Protein AF-A0A382XI50-F1 (afdb_monomer_lite)

pLDDT: mean 85.31, std 14.56, range [37.91, 97.56]

Foldseek 3Di:
DDPQDQPDKDKDKDKAWEWFFFADPDTDIWIKIKIWMKTFRDPPPVLLVVLVVQLVCCRHPVCHHAYEAEPNGPDDCPPPPHHYDYFPHGDDQVSVQVVSQVVSCVSSDRGMHTDGMGMDIPPPDDD

Secondary structure (DSSP, 8-state):
--------EEEEEEEEEEEE--SSS--EEEEEEEEEEEEE--S-HHHHHHHHHHHHHIIIIISTTEEEE-TTS---GGG--SPEEE-SSS--HHHHHHHHHHHHHHHHTTSEEEEEEEEEE--PPP-

Structure (mmCIF, N/CA/C/O backbone):
data_AF-A0A382XI50-F1
#
_entry.id   AF-A0A382XI50-F1
#
loop_
_atom_site.group_PDB
_atom_site.id
_atom_site.type_symbol
_atom_site.label_atom_id
_atom_site.label_alt_id
_atom_site.label_comp_id
_atom_site.label_asym_id
_atom_site.label_entity_id
_atom_site.label_seq_id
_atom_site.pdbx_PDB_ins_code
_atom_site.Cartn_x
_atom_site.Cartn_y
_atom_site.Cartn_z
_atom_site.occupancy
_atom_site.B_iso_or_equiv
_atom_site.auth_seq_id
_atom_site.auth_comp_id
_atom_site.auth_asym_id
_atom_site.auth_atom_id
_atom_site.pdbx_PDB_model_num
ATOM 1 N N . MET A 1 1 ? 19.603 -17.740 -8.158 1.00 39.38 1 MET A N 1
ATOM 2 C CA . MET A 1 1 ? 18.551 -16.708 -8.303 1.00 39.38 1 MET A CA 1
ATOM 3 C C . MET A 1 1 ? 19.084 -15.653 -9.260 1.00 39.38 1 MET A C 1
ATOM 5 O O . MET A 1 1 ? 20.281 -15.396 -9.167 1.00 39.38 1 MET A O 1
ATOM 9 N N . PRO A 1 2 ? 18.302 -15.098 -10.203 1.00 39.53 2 PRO A N 1
ATOM 10 C CA . PRO A 1 2 ? 18.804 -14.025 -11.055 1.00 39.53 2 PRO A CA 1
ATOM 11 C C . PRO A 1 2 ? 19.081 -12.809 -10.170 1.00 39.53 2 PRO A C 1
ATOM 13 O O . PRO A 1 2 ? 18.229 -12.428 -9.370 1.00 39.53 2 PRO A O 1
ATOM 16 N N . VAL A 1 3 ? 20.283 -12.250 -10.274 1.00 46.91 3 VAL A N 1
ATOM 17 C CA . VAL A 1 3 ? 20.650 -11.003 -9.601 1.00 46.91 3 VAL A CA 1
ATOM 18 C C . VAL A 1 3 ? 20.075 -9.879 -10.451 1.00 46.91 3 VAL A C 1
ATOM 20 O O . VAL A 1 3 ? 20.611 -9.565 -11.510 1.00 46.91 3 VAL A O 1
ATOM 23 N N . TYR A 1 4 ? 18.934 -9.338 -10.035 1.00 52.16 4 TYR A N 1
ATOM 24 C CA . TYR A 1 4 ? 18.385 -8.129 -10.633 1.00 52.16 4 TYR 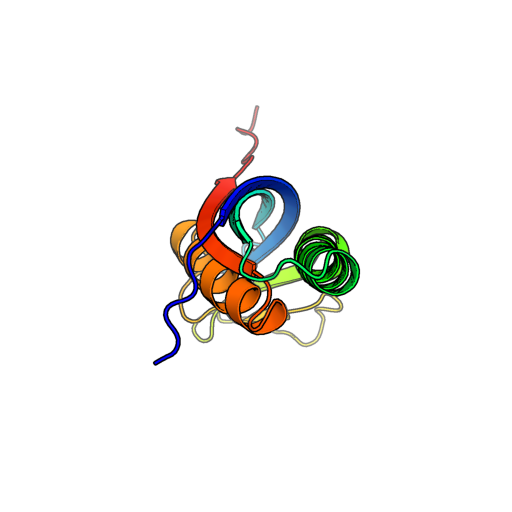A CA 1
ATOM 25 C C . TYR A 1 4 ? 19.155 -6.944 -10.048 1.00 52.16 4 TYR A C 1
ATOM 27 O O . TYR A 1 4 ? 19.050 -6.661 -8.858 1.00 52.16 4 TYR A O 1
ATOM 35 N N . THR A 1 5 ? 19.984 -6.293 -10.858 1.00 53.78 5 THR A N 1
ATOM 36 C CA . THR A 1 5 ? 20.606 -5.018 -10.495 1.00 53.78 5 THR A CA 1
ATOM 37 C C . THR A 1 5 ? 19.560 -3.921 -10.625 1.00 53.78 5 THR A C 1
ATOM 39 O O . THR A 1 5 ? 19.087 -3.644 -11.722 1.00 53.78 5 THR A O 1
ATOM 42 N N . THR A 1 6 ? 19.165 -3.324 -9.504 1.00 59.31 6 THR A N 1
ATOM 43 C CA . THR A 1 6 ? 18.252 -2.179 -9.460 1.00 59.31 6 THR A CA 1
ATOM 44 C C . THR A 1 6 ? 18.951 -0.972 -10.092 1.00 59.31 6 THR A C 1
ATOM 46 O O . THR A 1 6 ? 19.853 -0.395 -9.490 1.00 59.31 6 THR A O 1
ATOM 49 N N . GLU A 1 7 ? 18.601 -0.618 -11.331 1.00 62.38 7 GLU A N 1
ATOM 50 C CA . GLU A 1 7 ? 19.329 0.415 -12.096 1.00 62.38 7 GLU A CA 1
ATOM 51 C C . GLU A 1 7 ? 18.939 1.849 -11.698 1.00 62.38 7 GLU A C 1
ATOM 53 O O . GLU A 1 7 ? 19.675 2.797 -11.968 1.00 62.38 7 GLU A O 1
ATOM 58 N N . SER A 1 8 ? 17.785 2.035 -11.050 1.00 79.31 8 SER A N 1
ATOM 59 C CA . SER A 1 8 ? 17.319 3.338 -10.560 1.00 79.31 8 SER A CA 1
ATOM 60 C C . SER A 1 8 ? 16.225 3.191 -9.497 1.00 79.31 8 SER A C 1
ATOM 62 O O . SER A 1 8 ? 15.474 2.212 -9.496 1.00 79.31 8 SER A O 1
ATOM 64 N N . PHE A 1 9 ? 16.132 4.185 -8.608 1.00 88.12 9 PHE A N 1
ATOM 65 C CA . PHE A 1 9 ? 15.101 4.289 -7.572 1.00 88.12 9 PHE A CA 1
ATOM 66 C C . PHE A 1 9 ? 14.160 5.455 -7.859 1.00 88.12 9 PHE A C 1
ATOM 68 O O . PHE A 1 9 ? 14.530 6.449 -8.487 1.00 88.12 9 PHE A O 1
ATOM 75 N N . SER A 1 10 ? 12.919 5.335 -7.412 1.00 94.12 10 SER A N 1
ATOM 76 C CA . SER A 1 10 ? 11.904 6.372 -7.546 1.00 94.12 10 SER A CA 1
ATOM 77 C C . SER A 1 10 ? 11.015 6.406 -6.312 1.00 94.12 10 SER A C 1
ATOM 79 O O . SER A 1 10 ? 10.844 5.404 -5.617 1.00 94.12 10 SER A O 1
ATOM 81 N N . THR A 1 11 ? 10.442 7.577 -6.057 1.00 96.38 11 THR A N 1
ATOM 82 C CA . THR A 1 11 ? 9.531 7.809 -4.938 1.00 96.38 11 THR A CA 1
ATOM 83 C C . THR A 1 11 ? 8.192 8.276 -5.481 1.00 96.38 11 THR A C 1
ATOM 85 O O . THR A 1 11 ? 8.129 9.184 -6.310 1.00 96.38 11 THR A O 1
ATOM 88 N N . TYR A 1 12 ? 7.116 7.668 -4.998 1.00 96.25 12 TYR A N 1
ATOM 89 C CA . TYR A 1 12 ? 5.744 8.041 -5.310 1.00 96.25 12 TYR A CA 1
ATOM 90 C C . TYR A 1 12 ? 4.998 8.375 -4.024 1.00 96.25 12 TYR A C 1
ATOM 92 O O . TYR A 1 12 ? 5.074 7.634 -3.047 1.00 96.25 12 TYR A O 1
ATOM 100 N N . LYS A 1 13 ? 4.290 9.504 -4.032 1.00 96.75 13 LYS A N 1
ATOM 101 C CA . LYS A 1 13 ? 3.483 9.978 -2.909 1.00 96.75 13 LYS A CA 1
ATOM 102 C C . LYS A 1 13 ? 2.021 10.012 -3.321 1.00 96.75 13 LYS A C 1
ATOM 104 O O . LYS A 1 13 ? 1.710 10.476 -4.417 1.00 96.75 13 LYS A O 1
ATOM 109 N N . ALA A 1 14 ? 1.153 9.533 -2.444 1.00 94.94 14 ALA A N 1
ATOM 110 C CA . ALA A 1 14 ? -0.282 9.478 -2.664 1.00 94.94 14 ALA A CA 1
ATOM 111 C C . ALA A 1 14 ? -1.037 9.648 -1.349 1.00 94.94 14 ALA A C 1
ATOM 113 O O . ALA A 1 14 ? -0.469 9.512 -0.267 1.00 94.94 14 ALA A O 1
ATOM 114 N N . GLU A 1 15 ? -2.336 9.900 -1.457 1.00 94.06 15 GLU A N 1
ATOM 115 C CA . GLU A 1 15 ? -3.231 9.982 -0.311 1.00 94.06 15 GLU A CA 1
ATOM 116 C C . GLU A 1 15 ? -4.458 9.108 -0.549 1.00 94.06 15 GLU A C 1
ATOM 118 O O . GLU A 1 15 ? -4.964 9.013 -1.671 1.00 94.06 15 GLU A O 1
ATOM 123 N N . PHE A 1 16 ? -4.959 8.476 0.508 1.00 93.31 16 PHE A N 1
ATOM 124 C CA . PHE A 1 16 ? -6.239 7.783 0.467 1.00 93.31 16 PHE A CA 1
ATOM 125 C C . PHE A 1 16 ? -7.010 7.998 1.765 1.00 93.31 16 PHE A C 1
ATOM 127 O O . PHE A 1 16 ? -6.429 8.157 2.834 1.00 93.31 16 PHE A O 1
ATOM 134 N N . SER A 1 17 ? -8.337 7.996 1.678 1.00 91.94 17 SER A N 1
ATOM 135 C CA . SER A 1 17 ? -9.199 8.076 2.858 1.00 91.94 17 SER A CA 1
ATOM 136 C C . SER A 1 17 ? -9.660 6.679 3.242 1.00 91.94 17 SER A C 1
ATOM 138 O O . SER A 1 17 ? -10.060 5.912 2.364 1.00 91.94 17 SER A O 1
ATOM 140 N N . ALA A 1 18 ? -9.645 6.352 4.530 1.00 91.00 18 ALA A N 1
ATOM 141 C CA . ALA A 1 18 ? -10.216 5.106 5.027 1.00 91.00 18 ALA A CA 1
ATOM 142 C C . ALA A 1 18 ? -10.824 5.287 6.418 1.00 91.00 18 ALA A C 1
ATOM 144 O O . ALA A 1 18 ? -10.420 6.154 7.193 1.00 91.00 18 ALA A O 1
ATOM 145 N N . THR A 1 19 ? -11.812 4.453 6.729 1.00 89.94 19 THR A N 1
ATOM 146 C CA . THR A 1 19 ? -12.415 4.384 8.060 1.00 89.94 19 THR A CA 1
ATOM 147 C C . THR A 1 19 ? -11.807 3.227 8.838 1.00 89.94 19 THR A C 1
ATOM 149 O O . THR A 1 19 ? -11.813 2.093 8.365 1.00 89.94 19 THR A O 1
ATOM 152 N N . LEU A 1 20 ? -11.300 3.493 10.036 1.00 88.06 20 LEU A N 1
ATOM 153 C CA . LEU A 1 20 ? -10.733 2.497 10.932 1.00 88.06 20 LEU A CA 1
ATOM 154 C C . LEU A 1 20 ? -11.785 1.981 11.913 1.00 88.06 20 LEU A C 1
ATOM 156 O O . LEU A 1 20 ? -12.530 2.767 12.502 1.00 88.06 20 LEU A O 1
ATOM 160 N N . ILE A 1 21 ? -11.790 0.663 12.130 1.00 85.19 21 ILE A N 1
ATOM 161 C CA . ILE A 1 21 ? -12.586 0.010 13.172 1.00 85.19 21 ILE A CA 1
ATOM 162 C C . ILE A 1 21 ? -11.694 -0.934 13.981 1.00 85.19 21 ILE A C 1
ATOM 164 O O . ILE A 1 21 ? -11.217 -1.949 13.463 1.00 85.19 21 ILE A O 1
ATOM 168 N N . GLN A 1 22 ? -11.463 -0.583 15.251 1.00 72.44 22 GLN A N 1
ATOM 169 C CA . GLN A 1 22 ? -10.455 -1.218 16.105 1.00 72.44 22 GLN A CA 1
ATOM 170 C C . GLN A 1 22 ? -11.047 -2.120 17.197 1.00 72.44 22 GLN A C 1
ATOM 172 O O . GLN A 1 22 ? -10.735 -3.302 17.218 1.00 72.44 22 GLN A O 1
ATOM 177 N N . VAL A 1 23 ? -11.863 -1.631 18.129 1.00 66.94 23 VAL A N 1
ATOM 178 C CA . VAL A 1 23 ? -12.257 -2.455 19.298 1.00 66.94 23 VAL A CA 1
ATOM 179 C C . VAL A 1 23 ? -13.633 -2.080 19.824 1.00 66.94 23 VAL A C 1
ATOM 181 O O . VAL A 1 23 ? -14.481 -2.956 19.987 1.00 66.94 23 VAL A O 1
ATOM 184 N N . ASP A 1 24 ? -13.869 -0.782 19.991 1.00 60.03 24 ASP A N 1
ATOM 185 C CA . ASP A 1 24 ? -15.179 -0.222 20.306 1.00 60.03 24 ASP A CA 1
ATOM 186 C C . ASP A 1 24 ? -15.883 0.246 19.027 1.00 60.03 24 ASP A C 1
ATOM 188 O O . ASP A 1 24 ? -15.252 0.402 17.979 1.00 60.03 24 ASP A O 1
ATOM 192 N N . ALA A 1 25 ? -17.196 0.486 19.094 1.00 55.94 25 ALA A N 1
ATOM 193 C CA . ALA A 1 25 ? -18.020 0.959 17.975 1.00 55.94 25 ALA A CA 1
ATOM 194 C C . ALA A 1 25 ? -17.714 2.418 17.553 1.00 55.94 25 ALA A C 1
ATOM 196 O O . ALA A 1 25 ? -18.617 3.174 17.201 1.00 55.94 25 ALA A O 1
ATOM 197 N N . MET A 1 26 ? -16.450 2.840 17.615 1.00 62.94 26 MET A N 1
ATOM 198 C CA . MET A 1 26 ? -15.982 4.117 17.096 1.00 62.94 26 MET A CA 1
ATOM 199 C C . MET A 1 26 ? -15.499 3.946 15.658 1.00 62.94 26 MET A C 1
ATOM 201 O O . MET A 1 26 ? -14.605 3.152 15.368 1.00 62.94 26 MET A O 1
ATOM 205 N N . LEU A 1 27 ? -16.114 4.719 14.765 1.00 68.44 27 LEU A N 1
ATOM 206 C CA . LEU A 1 27 ? -15.700 4.872 13.377 1.00 68.44 27 LEU A CA 1
ATOM 207 C C . LEU A 1 27 ? -14.767 6.077 13.297 1.00 68.44 27 LEU A C 1
ATOM 209 O O . LEU A 1 27 ? -15.208 7.212 13.472 1.00 68.44 27 LEU A O 1
ATOM 213 N N . LEU A 1 28 ? -13.486 5.832 13.037 1.00 76.81 28 LEU A N 1
ATOM 214 C CA . LEU A 1 28 ? -12.499 6.896 12.860 1.00 76.81 28 LEU A CA 1
ATOM 215 C C . LEU A 1 28 ? -12.187 7.020 11.374 1.00 76.81 28 LEU A C 1
ATOM 217 O O . LEU A 1 28 ? -11.553 6.141 10.800 1.00 76.81 28 LEU A O 1
ATOM 221 N N . SER A 1 29 ? -12.673 8.080 10.732 1.00 81.94 29 SER A N 1
ATOM 222 C CA . SER A 1 29 ? -12.301 8.378 9.349 1.00 81.94 29 SER A CA 1
ATOM 223 C C . SER A 1 29 ? -11.031 9.210 9.336 1.00 81.94 29 SER A C 1
ATOM 225 O O . SER A 1 29 ? -10.979 10.250 9.987 1.00 81.94 29 SER A O 1
ATOM 227 N N . ASP A 1 30 ? -10.049 8.781 8.554 1.00 85.06 30 ASP A N 1
ATOM 228 C CA . ASP A 1 30 ? -8.769 9.471 8.433 1.00 85.06 30 ASP A CA 1
ATOM 229 C C . ASP A 1 30 ? -8.330 9.570 6.966 1.00 85.06 30 ASP A C 1
ATOM 231 O O . ASP A 1 30 ? -8.802 8.828 6.093 1.00 85.06 30 ASP A O 1
ATOM 235 N N . ILE A 1 31 ? -7.444 10.526 6.698 1.00 90.44 31 ILE A N 1
ATOM 236 C CA . ILE A 1 31 ? -6.733 10.674 5.433 1.00 90.44 31 ILE A CA 1
ATOM 237 C C . ILE A 1 31 ? -5.300 10.216 5.674 1.00 90.44 31 ILE A C 1
ATOM 239 O O . ILE A 1 31 ? -4.549 10.832 6.431 1.00 90.44 31 ILE A O 1
ATOM 243 N N . PHE A 1 32 ? -4.926 9.137 4.999 1.00 92.25 32 PHE A N 1
ATOM 244 C CA . PHE A 1 32 ? -3.596 8.563 5.069 1.00 92.25 32 PHE A CA 1
ATOM 245 C C . PHE A 1 32 ? -2.725 9.116 3.951 1.00 92.25 32 PHE A C 1
ATOM 247 O O . PHE A 1 32 ? -3.106 9.071 2.780 1.00 92.25 32 PHE A O 1
ATOM 254 N N . GLU A 1 33 ? -1.535 9.583 4.311 1.00 95.12 33 GLU A N 1
ATOM 255 C CA . GLU A 1 33 ? -0.460 9.878 3.368 1.00 95.12 33 GLU A CA 1
ATOM 256 C C . GLU A 1 33 ? 0.410 8.635 3.205 1.00 95.12 33 GLU A C 1
ATOM 258 O O . GLU A 1 33 ? 0.856 8.050 4.192 1.00 95.12 33 GLU A O 1
ATOM 263 N N . VAL A 1 34 ? 0.675 8.239 1.963 1.00 95.94 34 VAL A N 1
ATOM 264 C CA . VAL A 1 34 ? 1.534 7.101 1.638 1.00 95.94 34 VAL A CA 1
ATOM 265 C C . VAL A 1 34 ? 2.703 7.577 0.798 1.00 95.94 34 VAL A C 1
ATOM 267 O O . VAL A 1 34 ? 2.520 8.199 -0.247 1.00 95.94 34 VAL A O 1
ATOM 270 N N . GLU A 1 35 ? 3.908 7.224 1.223 1.00 97.56 35 GLU A N 1
ATOM 271 C CA . GLU A 1 35 ? 5.124 7.352 0.427 1.00 97.56 35 GLU A CA 1
ATOM 272 C C . GLU A 1 35 ? 5.649 5.953 0.107 1.00 97.56 35 GLU A C 1
ATOM 274 O O . GLU A 1 35 ? 5.862 5.142 1.008 1.00 97.56 35 GLU A O 1
ATOM 279 N N . VAL A 1 36 ? 5.831 5.666 -1.180 1.00 97.25 36 VAL A N 1
ATOM 280 C CA . VAL A 1 36 ? 6.341 4.394 -1.694 1.00 97.25 36 VAL A CA 1
ATOM 281 C C . VAL A 1 36 ? 7.668 4.661 -2.387 1.00 97.25 36 VAL A C 1
ATOM 283 O O . VAL A 1 36 ? 7.715 5.378 -3.388 1.00 97.25 36 VAL A O 1
ATOM 286 N N . GLU A 1 37 ? 8.739 4.065 -1.878 1.00 96.38 37 GLU A N 1
ATOM 287 C CA . GLU A 1 37 ? 10.039 4.034 -2.544 1.00 96.38 37 GLU A CA 1
ATOM 288 C C . GLU A 1 37 ? 10.208 2.680 -3.225 1.00 96.38 37 GLU A C 1
ATOM 290 O O . GLU A 1 37 ? 9.961 1.626 -2.629 1.00 96.38 37 GLU A O 1
ATOM 295 N N . PHE A 1 38 ? 10.615 2.696 -4.488 1.00 94.50 38 PHE A N 1
ATOM 296 C CA . PHE A 1 38 ? 10.720 1.480 -5.274 1.00 94.50 38 PHE A CA 1
ATOM 297 C C . PHE A 1 38 ? 11.838 1.548 -6.308 1.00 94.50 38 PHE A C 1
ATOM 299 O O . PHE A 1 38 ? 12.230 2.619 -6.776 1.00 94.50 38 PHE A O 1
ATOM 306 N N . GLY A 1 39 ? 12.358 0.376 -6.647 1.00 92.62 39 GLY A N 1
ATOM 307 C CA . GLY A 1 39 ? 13.394 0.181 -7.644 1.00 92.62 39 GLY A CA 1
ATOM 308 C C . GLY A 1 39 ? 12.846 -0.437 -8.923 1.00 92.62 39 GLY A C 1
ATOM 309 O O . GLY A 1 39 ? 11.963 -1.296 -8.883 1.00 92.62 39 GLY A O 1
ATOM 310 N N . TRP A 1 40 ? 13.378 -0.026 -10.069 1.00 91.69 40 TRP A N 1
ATOM 311 C CA . TRP A 1 40 ? 13.011 -0.611 -11.358 1.00 91.69 40 TRP A CA 1
ATOM 312 C C . TRP A 1 40 ? 13.844 -1.869 -11.632 1.00 91.69 40 TRP A C 1
ATOM 314 O O . TRP A 1 40 ? 15.072 -1.830 -11.552 1.00 91.69 40 TRP A O 1
ATOM 324 N N . LEU A 1 41 ? 13.181 -2.982 -11.968 1.00 89.19 41 LEU A N 1
ATOM 325 C CA . LEU A 1 41 ? 13.829 -4.283 -12.214 1.00 89.19 41 LEU A CA 1
ATOM 326 C C . LEU A 1 41 ? 13.886 -4.672 -13.700 1.00 89.19 41 LEU A C 1
ATOM 328 O O . LEU A 1 41 ? 14.389 -5.741 -14.051 1.00 89.19 41 LEU A O 1
ATOM 332 N N . THR A 1 42 ? 13.325 -3.850 -14.589 1.00 84.44 42 THR A N 1
ATOM 333 C CA . THR A 1 42 ? 13.312 -4.114 -16.030 1.00 84.44 42 THR A CA 1
ATOM 334 C C . THR A 1 42 ? 13.483 -2.838 -16.846 1.00 84.44 42 THR A C 1
ATOM 336 O O . THR A 1 42 ? 12.979 -1.776 -16.480 1.00 84.44 42 THR A O 1
ATOM 339 N N . THR A 1 43 ? 14.150 -2.974 -17.991 1.00 83.50 43 THR A N 1
ATOM 340 C CA . THR A 1 43 ? 14.331 -1.921 -19.000 1.00 83.50 43 THR A CA 1
ATOM 341 C C . THR A 1 43 ? 13.146 -1.810 -19.967 1.00 83.50 43 THR A C 1
ATOM 343 O O . THR A 1 43 ? 13.085 -0.886 -20.775 1.00 83.50 43 THR A O 1
ATOM 346 N N . ASP A 1 44 ? 12.172 -2.725 -19.890 1.00 89.00 44 ASP A N 1
ATOM 347 C CA . ASP A 1 44 ? 10.924 -2.637 -20.650 1.00 89.00 44 ASP A CA 1
ATOM 348 C C . ASP A 1 44 ? 10.011 -1.565 -20.037 1.00 89.00 44 ASP A C 1
ATOM 350 O O . ASP A 1 44 ? 9.236 -1.821 -19.109 1.00 89.00 44 ASP A O 1
ATOM 354 N N . TYR A 1 45 ? 10.102 -0.350 -20.581 1.00 87.62 45 TYR A N 1
ATOM 355 C CA . TYR A 1 45 ? 9.352 0.811 -20.104 1.00 87.62 45 TYR A CA 1
ATOM 356 C C . TYR A 1 45 ? 7.836 0.598 -20.091 1.00 87.62 45 TYR A C 1
ATOM 358 O O . TYR A 1 45 ? 7.161 1.107 -19.195 1.00 87.62 45 TYR A O 1
ATOM 366 N N . ALA A 1 46 ? 7.281 -0.167 -21.036 1.00 91.38 46 ALA A N 1
ATOM 367 C CA . ALA A 1 46 ? 5.843 -0.410 -21.087 1.00 91.38 46 ALA A CA 1
ATOM 368 C C . ALA A 1 46 ? 5.390 -1.280 -19.906 1.00 91.38 46 ALA A C 1
ATOM 370 O O . ALA A 1 46 ? 4.391 -0.969 -19.252 1.00 91.38 46 ALA A O 1
ATOM 371 N N . LYS A 1 47 ? 6.148 -2.338 -19.583 1.00 90.75 47 LYS A N 1
ATOM 372 C CA . LYS A 1 47 ? 5.853 -3.209 -18.433 1.00 90.75 47 LYS A CA 1
ATOM 373 C C . LYS A 1 47 ? 6.101 -2.515 -17.097 1.00 90.75 47 LYS A C 1
ATOM 375 O O . LYS A 1 47 ? 5.271 -2.645 -16.198 1.00 90.75 47 LYS A O 1
ATOM 380 N N . SER A 1 48 ? 7.188 -1.755 -16.989 1.00 90.00 48 SER A N 1
ATOM 381 C CA . SER A 1 48 ? 7.492 -0.929 -15.816 1.00 90.00 48 SER A CA 1
ATOM 382 C C . SER A 1 48 ? 6.373 0.074 -15.540 1.00 90.00 48 SER A C 1
ATOM 384 O O . SER A 1 48 ? 5.829 0.112 -14.437 1.00 90.00 48 SER A O 1
ATOM 386 N N . ASN A 1 49 ? 5.936 0.818 -16.560 1.00 91.81 49 ASN A N 1
ATOM 387 C CA . ASN A 1 49 ? 4.847 1.778 -16.411 1.00 91.81 49 ASN A CA 1
ATOM 388 C C . ASN A 1 49 ? 3.520 1.090 -16.045 1.00 91.81 49 ASN A C 1
ATOM 390 O O . ASN A 1 49 ? 2.816 1.535 -15.144 1.00 91.81 49 ASN A O 1
ATOM 394 N N . ALA A 1 50 ? 3.196 -0.045 -16.672 1.00 94.44 50 ALA A N 1
ATOM 395 C CA . ALA A 1 50 ? 2.003 -0.811 -16.314 1.00 94.44 50 ALA A CA 1
ATOM 396 C C . ALA A 1 50 ? 2.035 -1.308 -14.856 1.00 94.44 50 ALA A C 1
ATOM 398 O O . ALA A 1 50 ? 1.002 -1.308 -14.188 1.00 94.44 50 ALA A O 1
ATOM 399 N N . ALA A 1 51 ? 3.199 -1.720 -14.344 1.00 94.69 51 ALA A N 1
ATOM 400 C CA . ALA A 1 51 ? 3.365 -2.098 -12.942 1.00 94.69 51 ALA A CA 1
ATOM 401 C C . ALA A 1 51 ? 3.179 -0.894 -12.005 1.00 94.69 51 ALA A C 1
ATOM 403 O O . ALA A 1 51 ? 2.433 -0.990 -11.032 1.00 94.69 51 ALA A O 1
ATOM 404 N N . PHE A 1 52 ? 3.765 0.257 -12.339 1.00 95.31 52 PHE A N 1
ATOM 405 C CA . PHE A 1 52 ? 3.586 1.494 -11.581 1.00 95.31 52 PHE A CA 1
ATOM 406 C C . PHE A 1 52 ? 2.119 1.952 -11.548 1.00 95.31 52 PHE A C 1
ATOM 408 O O . PHE A 1 52 ? 1.585 2.270 -10.485 1.00 95.31 52 PHE A O 1
ATOM 415 N N . LEU A 1 53 ? 1.414 1.896 -12.681 1.00 95.94 53 LEU A N 1
ATOM 416 C CA . LEU A 1 53 ? -0.010 2.236 -12.752 1.00 95.94 53 LEU A CA 1
ATOM 417 C C . LEU A 1 53 ? -0.877 1.343 -11.855 1.00 95.94 53 LEU A C 1
ATOM 419 O O . LEU A 1 53 ? -1.886 1.814 -11.335 1.00 95.94 5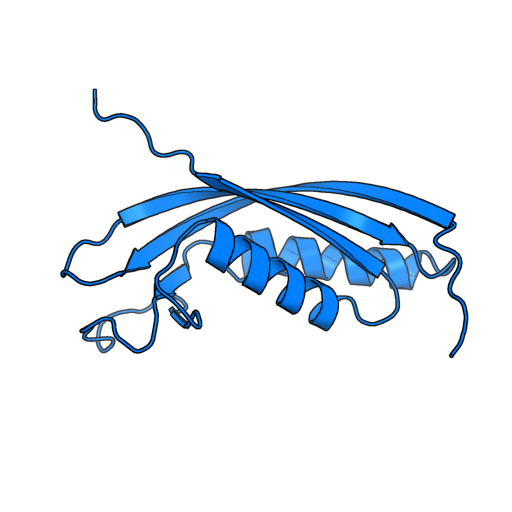3 LEU A O 1
ATOM 423 N N . LYS A 1 54 ? -0.482 0.085 -11.611 1.00 95.81 54 LYS A N 1
ATOM 424 C CA . LYS A 1 54 ? -1.171 -0.777 -10.637 1.00 95.81 54 LYS A CA 1
ATOM 425 C C . LYS A 1 54 ? -0.996 -0.284 -9.202 1.00 95.81 54 LYS A C 1
ATOM 427 O O . LYS A 1 54 ? -1.967 -0.351 -8.455 1.00 95.81 54 LYS A O 1
ATOM 432 N N . ILE A 1 55 ? 0.190 0.211 -8.824 1.00 96.00 55 ILE A N 1
ATOM 433 C CA . ILE A 1 55 ? 0.416 0.842 -7.508 1.00 96.00 55 ILE A CA 1
ATOM 434 C C . ILE A 1 55 ? -0.541 2.022 -7.355 1.00 96.00 55 ILE A C 1
ATOM 436 O O . ILE A 1 55 ? -1.327 2.061 -6.408 1.00 96.00 55 ILE A O 1
ATOM 440 N N . LYS A 1 56 ? -0.516 2.936 -8.333 1.00 96.06 56 LYS A N 1
ATOM 441 C CA . LYS A 1 56 ? -1.348 4.140 -8.345 1.00 96.06 56 LYS A CA 1
ATOM 442 C C . LYS A 1 56 ? -2.833 3.804 -8.235 1.00 96.06 56 LYS A C 1
ATOM 444 O O . LYS A 1 56 ? -3.509 4.270 -7.326 1.00 96.06 56 LYS A O 1
ATOM 449 N N . PHE A 1 57 ? -3.327 2.931 -9.111 1.00 95.62 57 PHE A N 1
ATOM 450 C CA . PHE A 1 57 ? -4.728 2.515 -9.107 1.00 95.62 57 PHE A CA 1
ATOM 451 C C . PHE A 1 57 ? -5.129 1.827 -7.796 1.00 95.62 57 PHE A C 1
ATOM 453 O O . PHE A 1 57 ? -6.220 2.059 -7.276 1.00 95.62 57 PHE A O 1
ATOM 460 N N . PHE A 1 58 ? -4.254 0.992 -7.229 1.00 95.62 58 PHE A N 1
ATOM 461 C CA . PHE A 1 58 ? -4.547 0.324 -5.968 1.00 95.62 58 PHE A CA 1
ATOM 462 C C . PHE A 1 58 ? -4.727 1.326 -4.821 1.00 95.62 58 PHE A C 1
ATOM 464 O O . PHE A 1 58 ? -5.729 1.244 -4.111 1.00 95.62 58 PHE A O 1
ATOM 471 N N . ILE A 1 59 ? -3.805 2.281 -4.671 1.00 94.69 59 ILE A N 1
ATOM 472 C CA . ILE A 1 59 ? -3.840 3.264 -3.579 1.00 94.69 59 ILE A CA 1
ATOM 473 C C . ILE A 1 59 ? -4.968 4.284 -3.785 1.00 94.69 59 ILE A C 1
ATOM 475 O O . ILE A 1 59 ? -5.793 4.486 -2.898 1.00 94.69 59 ILE A O 1
ATOM 479 N N . GLU A 1 60 ? -5.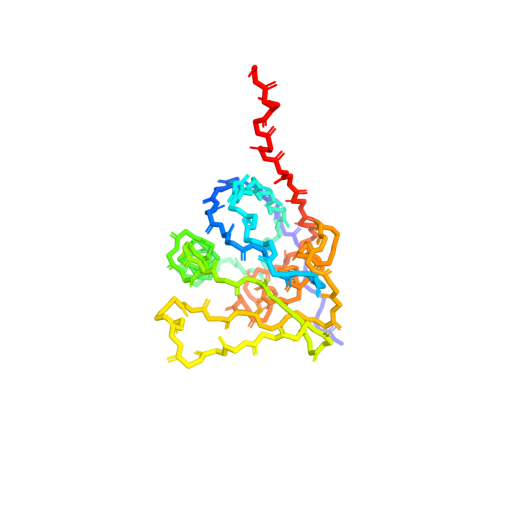042 4.895 -4.967 1.00 94.44 60 GLU A N 1
ATOM 480 C CA . GLU A 1 60 ? -5.942 6.028 -5.216 1.00 94.44 60 GLU A CA 1
ATOM 481 C C . GLU A 1 60 ? -7.384 5.606 -5.528 1.00 94.44 60 GLU A C 1
ATOM 483 O O . GLU A 1 60 ? -8.298 6.414 -5.395 1.00 94.44 60 GLU A O 1
ATOM 488 N N . SER A 1 61 ? -7.621 4.364 -5.965 1.00 92.38 61 SER A N 1
ATOM 489 C CA . SER A 1 61 ? -8.962 3.918 -6.378 1.00 92.38 61 SER A CA 1
ATOM 490 C C . SER A 1 61 ? -9.467 2.705 -5.606 1.00 92.38 61 SER A C 1
ATOM 492 O O . SER A 1 61 ? -10.641 2.654 -5.257 1.00 92.38 61 SER A O 1
ATOM 494 N N . VAL A 1 62 ? -8.620 1.705 -5.341 1.00 92.81 62 VAL A N 1
ATOM 495 C CA . VAL A 1 62 ? -9.095 0.430 -4.774 1.00 92.81 62 VAL A CA 1
ATOM 496 C C . VAL A 1 62 ? -9.293 0.491 -3.261 1.00 92.81 62 VAL A C 1
ATOM 498 O O . VAL A 1 62 ? -10.251 -0.102 -2.762 1.00 92.81 62 VAL A O 1
ATOM 501 N N . ILE A 1 63 ? -8.376 1.133 -2.537 1.00 93.06 63 ILE A N 1
ATOM 502 C CA . ILE A 1 63 ? -8.449 1.271 -1.070 1.00 93.06 63 ILE A CA 1
ATOM 503 C C . ILE A 1 63 ? -9.021 2.621 -0.633 1.00 93.06 63 ILE A C 1
ATOM 505 O O . ILE A 1 63 ? -9.310 2.812 0.548 1.00 93.06 63 ILE A O 1
ATOM 509 N N . HIS A 1 64 ? -9.207 3.552 -1.564 1.00 92.12 64 HIS A N 1
ATOM 510 C CA . HIS A 1 64 ? -9.861 4.816 -1.273 1.00 92.12 64 HIS A CA 1
ATOM 511 C C . HIS A 1 64 ? -11.310 4.575 -0.815 1.00 92.12 64 HIS A C 1
ATOM 513 O O . HIS A 1 64 ? -12.026 3.762 -1.399 1.00 92.12 64 HIS A O 1
ATOM 519 N N . GLN A 1 65 ? -11.724 5.256 0.257 1.00 90.44 65 GLN A N 1
ATOM 520 C CA . GLN A 1 65 ? -13.019 5.086 0.934 1.00 90.44 65 GLN A CA 1
ATOM 521 C C . GLN A 1 65 ? -13.300 3.649 1.410 1.00 90.44 65 GLN A C 1
ATOM 523 O O . GLN A 1 65 ? -14.454 3.217 1.488 1.00 90.44 65 GLN A O 1
ATOM 528 N N . SER A 1 66 ? -12.253 2.888 1.730 1.00 92.31 66 SER A N 1
ATOM 529 C CA . SER A 1 66 ? -12.389 1.551 2.312 1.00 92.31 66 SER A CA 1
ATOM 530 C C . SER A 1 66 ? -12.509 1.590 3.839 1.00 92.31 66 SER A C 1
ATOM 532 O O . SER A 1 66 ? -12.249 2.604 4.488 1.00 92.31 66 SER A O 1
ATOM 534 N N . VAL A 1 67 ? -12.927 0.465 4.414 1.00 91.06 67 VAL A N 1
ATOM 535 C CA . VAL A 1 67 ? -13.023 0.254 5.860 1.00 91.06 67 VAL A CA 1
ATOM 536 C C . VAL A 1 67 ? -11.933 -0.719 6.279 1.00 91.06 67 VAL A C 1
ATOM 538 O O . VAL A 1 67 ? -11.922 -1.864 5.829 1.00 91.06 67 VAL A O 1
ATOM 541 N N . PHE A 1 68 ? -11.021 -0.279 7.136 1.00 91.88 68 PHE A N 1
ATOM 542 C CA . PHE A 1 68 ? -9.940 -1.094 7.673 1.00 91.88 68 PHE A CA 1
ATOM 543 C C . PHE A 1 68 ? -10.333 -1.654 9.033 1.00 91.88 68 PHE A C 1
ATOM 545 O O . PHE A 1 68 ? -10.726 -0.924 9.944 1.00 91.88 68 PHE A O 1
ATOM 552 N N . THR A 1 69 ? -10.204 -2.966 9.180 1.00 90.88 69 THR A N 1
ATOM 553 C CA . THR A 1 69 ? -10.502 -3.655 10.434 1.00 90.88 69 THR A CA 1
ATOM 554 C C . THR A 1 69 ? -9.674 -4.925 10.585 1.00 90.88 69 THR A C 1
ATOM 556 O O . THR A 1 69 ? -8.802 -5.176 9.767 1.00 90.88 69 THR A O 1
ATOM 559 N N . TRP A 1 70 ? -9.899 -5.717 11.628 1.00 90.94 70 TRP A N 1
ATOM 560 C CA . TRP A 1 70 ? -9.169 -6.944 11.925 1.00 90.94 70 TRP A CA 1
ATOM 561 C C . TRP A 1 70 ? -10.105 -7.983 12.567 1.00 90.94 70 TRP A C 1
ATOM 563 O O . TRP A 1 70 ? -11.165 -7.614 13.079 1.00 90.94 70 TRP A O 1
ATOM 573 N N . PRO A 1 71 ? -9.737 -9.278 12.585 1.00 88.00 71 PRO A N 1
ATOM 574 C CA . PRO A 1 71 ? -10.632 -10.354 13.021 1.00 88.00 71 PRO A CA 1
ATOM 575 C C . PRO A 1 71 ? -11.189 -10.240 14.448 1.00 88.00 71 PRO A C 1
ATOM 577 O O . PRO A 1 71 ? -12.227 -10.827 14.737 1.00 88.00 71 PRO A O 1
ATOM 580 N N . GLY A 1 72 ? -10.510 -9.525 15.350 1.00 85.06 72 GLY A N 1
ATOM 581 C CA . GLY A 1 72 ? -10.965 -9.348 16.732 1.00 85.06 72 GLY A CA 1
ATOM 582 C C . GLY A 1 72 ? -11.883 -8.147 16.958 1.00 85.06 72 GLY A C 1
ATOM 583 O O . GLY A 1 72 ? -12.395 -7.984 18.067 1.00 85.06 72 GLY A O 1
ATOM 584 N N . ALA A 1 73 ? -12.127 -7.316 15.940 1.00 82.50 73 ALA A N 1
ATOM 585 C CA . ALA A 1 73 ? -13.082 -6.226 16.053 1.00 82.50 73 ALA A CA 1
ATOM 586 C C . ALA A 1 73 ? -14.517 -6.783 16.045 1.00 82.50 73 ALA A C 1
ATOM 588 O O . ALA A 1 73 ? -14.932 -7.490 15.125 1.00 82.50 73 ALA A O 1
ATOM 589 N N . LYS A 1 74 ? -15.308 -6.456 17.073 1.00 72.12 74 LYS A N 1
ATOM 590 C CA . LYS A 1 74 ? -16.713 -6.880 17.184 1.00 72.12 74 LYS A CA 1
ATOM 591 C C . LYS A 1 74 ? -17.602 -6.001 16.300 1.00 72.12 74 LYS A C 1
ATOM 593 O O . LYS A 1 74 ? -18.233 -5.070 16.789 1.00 72.12 74 LYS A O 1
ATOM 598 N N . ILE A 1 75 ? -17.636 -6.278 14.997 1.00 72.19 75 ILE A N 1
ATOM 599 C CA . ILE A 1 75 ? -18.337 -5.438 14.014 1.00 72.19 75 ILE A CA 1
ATOM 600 C C . ILE A 1 75 ? -19.461 -6.214 13.350 1.00 72.19 75 ILE A C 1
ATOM 602 O O . ILE A 1 75 ? -19.269 -7.325 12.860 1.00 72.19 75 ILE A O 1
ATOM 606 N N . ASN A 1 76 ? -20.628 -5.582 13.265 1.00 70.81 76 ASN A N 1
ATOM 607 C CA . ASN A 1 76 ? -21.694 -6.044 12.398 1.00 70.81 76 ASN A CA 1
ATOM 608 C C . ASN A 1 76 ? -21.475 -5.498 10.973 1.00 70.81 76 ASN A C 1
ATOM 610 O O . ASN A 1 76 ? -21.658 -4.309 10.720 1.00 70.81 76 ASN A O 1
ATOM 614 N N . MET A 1 77 ? -21.066 -6.368 10.047 1.00 69.62 77 MET A N 1
ATOM 615 C CA . MET A 1 77 ? -20.753 -5.992 8.660 1.00 69.62 77 MET A CA 1
ATOM 616 C C . MET A 1 77 ? -21.980 -5.913 7.745 1.00 69.62 77 MET A C 1
ATOM 618 O O . MET A 1 77 ? -21.840 -5.550 6.582 1.00 69.62 77 MET A O 1
ATOM 622 N N . THR A 1 78 ? -23.183 -6.225 8.241 1.00 71.88 78 THR A N 1
ATOM 623 C CA . THR A 1 78 ? -24.392 -6.353 7.410 1.00 71.88 78 THR A CA 1
ATOM 624 C C . THR A 1 78 ? -24.777 -5.057 6.685 1.00 71.88 78 THR A C 1
ATOM 626 O O . THR A 1 78 ? -25.380 -5.126 5.620 1.00 71.88 78 THR A O 1
ATOM 629 N N . ASN A 1 79 ? -24.384 -3.889 7.209 1.00 72.19 79 ASN A N 1
ATOM 630 C CA . ASN A 1 79 ? -24.728 -2.579 6.640 1.00 72.19 79 ASN A CA 1
ATOM 631 C C . ASN A 1 79 ? -23.526 -1.810 6.059 1.00 72.19 79 ASN A C 1
ATOM 633 O O . ASN A 1 79 ? -23.651 -0.624 5.763 1.00 72.19 79 ASN A O 1
ATOM 637 N N . ILE A 1 80 ? -22.358 -2.446 5.907 1.00 77.69 80 ILE A N 1
ATOM 638 C CA . ILE A 1 80 ? -21.178 -1.790 5.329 1.00 77.69 80 ILE A CA 1
ATOM 639 C C . ILE A 1 80 ? -21.161 -2.049 3.821 1.00 77.69 80 ILE A C 1
ATOM 641 O O . ILE A 1 80 ? -20.884 -3.157 3.373 1.00 77.69 80 ILE A O 1
ATOM 645 N N . THR A 1 81 ? -21.440 -1.012 3.030 1.00 81.00 81 THR A N 1
ATOM 646 C CA . THR A 1 81 ? -21.361 -1.064 1.558 1.00 81.00 81 THR A CA 1
ATOM 647 C C . THR A 1 81 ? -19.953 -0.798 1.032 1.00 81.00 81 THR A C 1
ATOM 649 O O . THR A 1 81 ? -19.639 -1.122 -0.113 1.00 81.00 81 THR A O 1
ATOM 652 N N . ASN A 1 82 ? -19.102 -0.179 1.852 1.00 86.06 82 ASN A N 1
ATOM 653 C CA . ASN A 1 82 ? -17.713 0.103 1.519 1.00 86.06 82 ASN A CA 1
ATOM 654 C C . ASN A 1 82 ? -16.887 -1.181 1.443 1.00 86.06 82 ASN A C 1
ATOM 656 O O . ASN A 1 82 ? -17.189 -2.198 2.069 1.00 86.06 82 ASN A O 1
ATOM 660 N N . LYS A 1 83 ? -15.777 -1.114 0.708 1.00 89.31 83 LYS A N 1
ATOM 661 C CA . LYS A 1 83 ? -14.830 -2.221 0.646 1.00 89.31 83 LYS A CA 1
ATOM 662 C C . LYS A 1 83 ? -14.205 -2.445 2.020 1.00 89.31 83 LYS A C 1
ATOM 664 O O . LYS A 1 83 ? -13.525 -1.561 2.529 1.00 89.31 83 LYS A O 1
ATOM 669 N N . VAL A 1 84 ? -14.398 -3.629 2.590 1.00 89.31 84 VAL A N 1
ATOM 670 C CA . VAL A 1 84 ? -13.780 -4.005 3.865 1.00 89.31 84 VAL A CA 1
ATOM 671 C C . VAL A 1 84 ? -12.410 -4.625 3.603 1.00 89.31 84 VAL A C 1
ATOM 673 O O . VAL A 1 84 ? -12.280 -5.575 2.829 1.00 89.31 84 VAL A O 1
ATOM 676 N N . VAL A 1 85 ? -11.383 -4.086 4.252 1.00 90.88 85 VAL A N 1
ATOM 677 C CA . VAL A 1 85 ? -10.018 -4.611 4.258 1.00 90.88 85 VAL A CA 1
ATOM 678 C C . VAL A 1 85 ? -9.725 -5.152 5.650 1.00 90.88 85 VAL A C 1
ATOM 680 O O . VAL A 1 85 ? -9.635 -4.410 6.627 1.00 90.88 85 VAL A O 1
ATOM 683 N N . MET A 1 86 ? -9.584 -6.472 5.719 1.00 90.38 86 MET A N 1
ATOM 684 C CA . MET A 1 86 ? -9.214 -7.191 6.933 1.00 90.38 86 MET A CA 1
ATOM 685 C C . MET A 1 86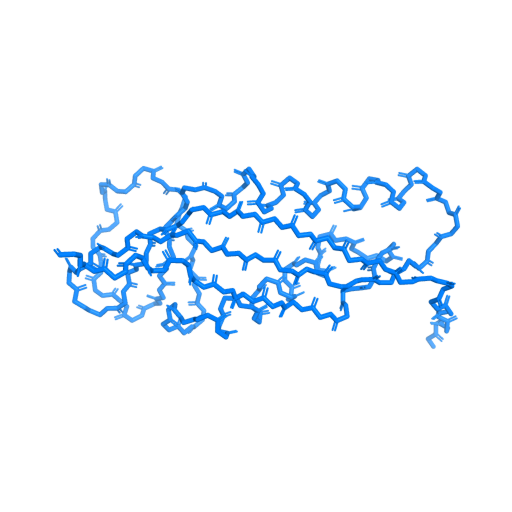 ? -7.690 -7.220 7.065 1.00 90.38 86 MET A C 1
ATOM 687 O O . MET A 1 8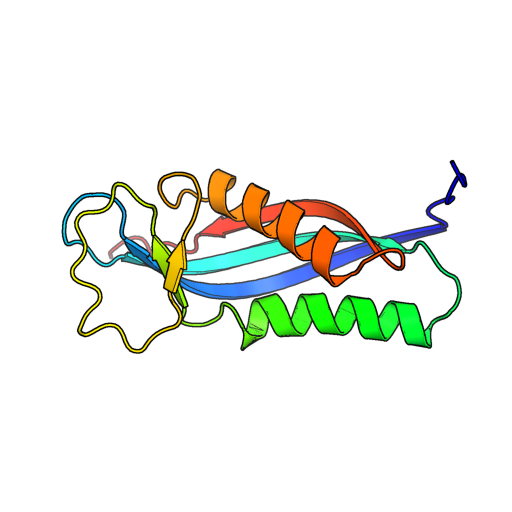6 ? -7.002 -7.886 6.292 1.00 90.38 86 MET A O 1
ATOM 691 N N . LEU A 1 87 ? -7.174 -6.490 8.042 1.00 93.19 87 LEU A N 1
ATOM 692 C CA . LEU A 1 87 ? -5.783 -6.467 8.460 1.00 93.19 87 LEU A CA 1
ATOM 693 C C . LEU A 1 87 ? -5.507 -7.594 9.473 1.00 93.19 87 LEU A C 1
ATOM 695 O O . LEU A 1 87 ? -6.416 -8.028 10.183 1.00 93.19 87 LEU A O 1
ATOM 699 N N . PRO A 1 88 ? -4.254 -8.073 9.570 1.00 92.56 88 PRO A N 1
ATOM 700 C CA . PRO A 1 88 ? -3.887 -9.145 10.500 1.00 92.56 88 PRO A CA 1
ATOM 701 C C . PRO A 1 88 ? -3.933 -8.713 11.976 1.00 92.56 88 PRO A C 1
ATOM 703 O O . PRO A 1 88 ? -4.117 -9.546 12.859 1.00 92.56 88 PRO A O 1
ATOM 706 N N . HIS A 1 89 ? -3.784 -7.415 12.233 1.00 91.44 89 HIS A N 1
ATOM 707 C CA . HIS A 1 89 ? -3.764 -6.785 13.551 1.00 91.44 89 HIS A CA 1
ATOM 708 C C . HIS A 1 89 ? -4.591 -5.491 13.516 1.00 91.44 89 HIS A C 1
ATOM 710 O O . HIS A 1 89 ? -4.939 -5.043 12.417 1.00 91.44 89 HIS A O 1
ATOM 716 N N . PRO A 1 90 ? -4.921 -4.888 14.678 1.00 89.62 90 PRO A N 1
ATOM 717 C CA . PRO A 1 90 ? -5.633 -3.616 14.720 1.00 89.62 90 PRO A CA 1
ATOM 718 C C . PRO A 1 90 ? -5.019 -2.574 13.768 1.00 89.62 90 PRO A C 1
ATOM 720 O O . PRO A 1 90 ? -3.792 -2.501 13.676 1.00 89.62 90 PRO A O 1
ATOM 723 N N . PRO A 1 91 ? -5.840 -1.785 13.048 1.00 88.31 91 PRO A N 1
ATOM 724 C CA . PRO A 1 91 ? -5.363 -0.817 12.064 1.00 88.31 91 PRO A CA 1
ATOM 725 C C . PRO A 1 91 ? -4.591 0.334 12.717 1.00 88.31 91 PRO A C 1
ATOM 727 O O . PRO A 1 91 ? -5.162 1.370 13.053 1.00 88.31 91 PRO A O 1
ATOM 730 N N . ALA A 1 92 ? -3.290 0.130 12.883 1.00 89.69 92 ALA A N 1
ATOM 731 C CA . ALA A 1 92 ? -2.293 1.140 13.196 1.00 89.69 92 ALA A CA 1
ATOM 732 C C . ALA A 1 92 ? -1.439 1.432 11.948 1.00 89.69 92 ALA A C 1
ATOM 734 O O . ALA A 1 92 ? -1.378 0.620 11.020 1.00 89.69 92 ALA A O 1
ATOM 735 N N . ASN A 1 93 ? -0.795 2.601 11.900 1.00 91.31 93 ASN A N 1
ATOM 736 C CA . ASN A 1 93 ? -0.088 3.072 10.701 1.00 91.31 93 ASN A CA 1
ATOM 737 C C . ASN A 1 93 ? 1.046 2.134 10.266 1.00 91.31 93 ASN A C 1
ATOM 739 O O . ASN A 1 93 ? 1.239 1.911 9.073 1.00 91.31 93 ASN A O 1
ATOM 743 N N . ASP A 1 94 ? 1.753 1.538 11.221 1.00 92.31 94 ASP A N 1
ATOM 744 C CA . ASP A 1 94 ? 2.780 0.521 10.991 1.00 92.31 94 ASP A CA 1
ATOM 745 C C . ASP A 1 94 ? 2.196 -0.771 10.394 1.00 92.31 94 ASP A C 1
ATOM 747 O O . ASP A 1 94 ? 2.731 -1.297 9.417 1.00 92.31 94 ASP A O 1
ATOM 751 N N . VAL A 1 95 ? 1.059 -1.252 10.908 1.00 93.81 95 VAL A N 1
ATOM 752 C CA . VAL A 1 95 ? 0.341 -2.417 10.362 1.00 93.81 95 VAL A CA 1
ATOM 753 C C . VAL A 1 95 ? -0.114 -2.148 8.930 1.00 93.81 95 VAL A C 1
ATOM 755 O O . VAL A 1 95 ? 0.076 -2.992 8.050 1.00 93.81 95 VAL A O 1
ATOM 758 N N . ILE A 1 96 ? -0.670 -0.963 8.672 1.00 94.19 96 ILE A N 1
ATOM 759 C CA . ILE A 1 96 ? -1.088 -0.542 7.331 1.00 94.19 96 ILE A CA 1
ATOM 760 C C . ILE A 1 96 ? 0.126 -0.477 6.396 1.00 94.19 96 ILE A C 1
ATOM 762 O O . ILE A 1 96 ? 0.068 -1.027 5.296 1.00 94.19 96 ILE A O 1
ATOM 766 N N . ALA A 1 97 ? 1.240 0.119 6.831 1.00 95.75 97 ALA A N 1
ATOM 767 C CA . ALA A 1 97 ? 2.472 0.199 6.050 1.00 95.75 97 ALA A CA 1
ATOM 768 C C . ALA A 1 97 ? 3.020 -1.192 5.690 1.00 95.75 97 ALA A C 1
ATOM 770 O O . ALA A 1 97 ? 3.339 -1.439 4.527 1.00 95.75 97 ALA A O 1
ATOM 771 N N . MET A 1 98 ? 3.058 -2.128 6.646 1.00 96.00 98 MET A N 1
ATOM 772 C CA . MET A 1 98 ? 3.500 -3.508 6.408 1.00 96.00 98 MET A CA 1
ATOM 773 C C . MET A 1 98 ? 2.605 -4.239 5.398 1.00 96.00 98 MET A C 1
ATOM 775 O O . MET A 1 98 ? 3.101 -4.904 4.483 1.00 96.00 98 MET A O 1
ATOM 779 N N . VAL A 1 99 ? 1.282 -4.100 5.531 1.00 95.88 99 VAL A N 1
ATOM 780 C CA . VAL A 1 99 ? 0.321 -4.722 4.609 1.00 95.88 99 VAL A CA 1
ATOM 781 C C . VAL A 1 99 ? 0.426 -4.112 3.214 1.00 95.88 99 VAL A C 1
ATOM 783 O O . VAL A 1 99 ? 0.457 -4.858 2.234 1.00 95.88 99 VAL A O 1
ATOM 786 N N . LEU A 1 100 ? 0.532 -2.785 3.103 1.00 96.12 100 LEU A N 1
ATOM 787 C CA . LEU A 1 100 ? 0.747 -2.106 1.827 1.00 96.12 100 LEU A CA 1
ATOM 788 C C . LEU A 1 100 ? 2.061 -2.551 1.189 1.00 96.12 100 LEU A C 1
ATOM 790 O O . LEU A 1 100 ? 2.051 -2.938 0.028 1.00 96.12 100 LEU A O 1
ATOM 794 N N . HIS A 1 101 ? 3.161 -2.598 1.936 1.00 96.69 101 HIS A N 1
ATOM 795 C CA . HIS A 1 101 ? 4.448 -3.069 1.428 1.00 96.69 101 HIS A CA 1
ATOM 796 C C . HIS A 1 101 ? 4.354 -4.480 0.827 1.00 96.69 101 HIS A C 1
ATOM 798 O O . HIS A 1 101 ? 4.779 -4.718 -0.307 1.00 96.69 101 HIS A O 1
ATOM 804 N N . SER A 1 102 ? 3.744 -5.419 1.556 1.00 95.62 102 SER A N 1
ATOM 805 C CA . SER A 1 102 ? 3.538 -6.789 1.072 1.00 95.62 102 SER A CA 1
ATOM 806 C C . SER A 1 102 ? 2.623 -6.830 -0.159 1.00 95.62 102 SER A C 1
ATOM 808 O O . SER A 1 102 ? 2.933 -7.474 -1.165 1.00 95.62 102 SER A O 1
ATOM 810 N N . LYS A 1 103 ? 1.504 -6.098 -0.118 1.00 96.00 103 LYS A N 1
ATOM 811 C CA . LYS A 1 103 ? 0.510 -6.092 -1.191 1.00 96.00 103 LYS A CA 1
ATOM 812 C C . LYS A 1 103 ? 1.034 -5.446 -2.469 1.00 96.00 103 LYS A C 1
ATOM 814 O O . LYS A 1 103 ? 0.771 -5.971 -3.551 1.00 96.00 103 LYS A O 1
ATOM 819 N N . LEU A 1 104 ? 1.753 -4.332 -2.354 1.00 96.50 104 LEU A N 1
ATOM 820 C CA . LEU A 1 104 ? 2.327 -3.613 -3.484 1.00 96.50 104 LEU A CA 1
ATOM 821 C C . LEU A 1 104 ? 3.362 -4.485 -4.201 1.00 96.50 104 LEU A C 1
ATOM 823 O O . LEU A 1 104 ? 3.242 -4.659 -5.410 1.00 96.50 104 LEU A O 1
ATOM 827 N N . ASN A 1 105 ? 4.265 -5.144 -3.465 1.00 95.00 105 ASN A N 1
ATOM 828 C CA . ASN A 1 105 ? 5.195 -6.126 -4.038 1.00 95.00 105 ASN A CA 1
ATOM 829 C C . ASN A 1 105 ? 4.462 -7.243 -4.806 1.00 95.00 105 ASN A C 1
ATOM 831 O O . ASN A 1 105 ? 4.823 -7.585 -5.934 1.00 95.00 105 ASN A O 1
ATOM 835 N N . ALA A 1 106 ? 3.363 -7.764 -4.252 1.00 94.56 106 ALA A N 1
ATOM 836 C CA . ALA A 1 106 ? 2.586 -8.811 -4.913 1.00 94.56 106 ALA A CA 1
ATOM 837 C C . ALA A 1 106 ? 1.944 -8.360 -6.245 1.00 94.56 106 ALA A C 1
ATOM 839 O O . ALA A 1 106 ? 1.864 -9.154 -7.184 1.00 94.56 106 ALA A O 1
ATOM 840 N N . ILE A 1 107 ? 1.480 -7.107 -6.363 1.00 94.94 107 ILE A N 1
ATOM 841 C CA . ILE A 1 107 ? 0.789 -6.625 -7.580 1.00 94.94 107 ILE A CA 1
ATOM 842 C C . ILE A 1 107 ? 1.742 -6.158 -8.688 1.00 94.94 107 ILE A C 1
ATOM 844 O O . ILE A 1 107 ? 1.377 -6.231 -9.868 1.00 94.94 107 ILE A O 1
ATOM 848 N N . VAL A 1 108 ? 2.943 -5.692 -8.332 1.00 92.44 108 VAL A N 1
ATOM 849 C CA . VAL A 1 108 ? 3.953 -5.236 -9.305 1.00 92.44 108 VAL A CA 1
ATOM 850 C C . VAL A 1 108 ? 4.823 -6.369 -9.849 1.00 92.44 108 VAL A C 1
ATOM 852 O O . VAL A 1 108 ? 5.457 -6.218 -10.897 1.00 92.44 108 VAL A O 1
ATOM 855 N N . SER A 1 109 ? 4.764 -7.542 -9.211 1.00 83.69 109 SER A N 1
ATOM 856 C CA . SER A 1 109 ? 5.432 -8.764 -9.660 1.00 83.69 109 SER A CA 1
ATOM 857 C C . SER A 1 109 ? 6.953 -8.572 -9.781 1.00 83.69 109 SER A C 1
ATOM 859 O O . SER A 1 109 ? 7.592 -8.192 -8.815 1.00 83.69 109 SER A O 1
ATOM 861 N N . LYS A 1 110 ? 7.550 -8.861 -10.945 1.00 85.88 110 LYS A N 1
ATOM 862 C CA . LYS A 1 110 ? 9.009 -8.850 -11.172 1.00 85.88 110 LYS A CA 1
ATOM 863 C C . LYS A 1 110 ? 9.523 -7.598 -11.894 1.00 85.88 110 LYS A C 1
ATOM 865 O O . LYS A 1 110 ? 10.617 -7.626 -12.445 1.00 85.88 110 LYS A O 1
ATOM 870 N N . PHE A 1 111 ? 8.698 -6.558 -12.005 1.00 90.31 111 PHE A N 1
ATOM 871 C CA . PHE A 1 111 ? 9.022 -5.356 -12.788 1.00 90.31 111 PHE A CA 1
ATOM 872 C C . PHE A 1 111 ? 9.466 -4.185 -11.911 1.00 90.31 111 PHE A C 1
ATOM 874 O O . PHE A 1 111 ? 10.249 -3.347 -12.353 1.00 90.31 111 PHE A O 1
ATOM 881 N N . ILE A 1 112 ? 8.977 -4.151 -10.674 1.00 92.94 112 ILE A N 1
ATOM 882 C CA . ILE A 1 112 ? 9.309 -3.165 -9.654 1.00 92.94 112 ILE A CA 1
ATOM 883 C C . ILE A 1 112 ? 9.570 -3.930 -8.357 1.00 92.94 112 ILE A C 1
ATOM 885 O O . ILE A 1 112 ? 8.873 -4.905 -8.085 1.00 92.94 112 ILE A O 1
ATOM 889 N N . ASP A 1 113 ? 10.542 -3.476 -7.577 1.00 93.25 113 ASP A N 1
ATOM 890 C CA . ASP A 1 113 ? 10.775 -3.921 -6.203 1.00 93.25 113 ASP A CA 1
ATOM 891 C C . ASP A 1 113 ? 10.378 -2.800 -5.246 1.00 93.25 113 ASP A C 1
ATOM 893 O O . ASP A 1 113 ? 10.900 -1.688 -5.362 1.00 93.25 113 ASP A O 1
ATOM 897 N N . ILE A 1 114 ? 9.436 -3.047 -4.335 1.00 95.31 114 ILE A N 1
ATOM 898 C CA . ILE A 1 114 ? 9.070 -2.041 -3.333 1.00 95.31 114 ILE A CA 1
ATOM 899 C C . ILE A 1 114 ? 10.090 -2.127 -2.203 1.00 95.31 114 ILE A C 1
ATOM 901 O O . ILE A 1 114 ? 10.192 -3.156 -1.540 1.00 95.31 114 ILE A O 1
ATOM 905 N N . VAL A 1 115 ? 10.821 -1.034 -1.996 1.00 94.25 115 VAL A N 1
ATOM 906 C CA . VAL A 1 115 ? 11.935 -0.944 -1.045 1.00 94.25 115 VAL A CA 1
ATOM 907 C C . VAL A 1 115 ? 11.447 -0.459 0.312 1.00 94.25 115 VAL A C 1
ATOM 909 O O . VAL A 1 115 ? 11.865 -0.968 1.350 1.00 94.25 115 VAL A O 1
ATOM 912 N N . SER A 1 116 ? 10.569 0.546 0.317 1.00 95.50 116 SER A N 1
ATOM 913 C CA . SER A 1 116 ? 10.002 1.079 1.549 1.00 95.50 116 SER A CA 1
ATOM 914 C C . SER A 1 116 ? 8.596 1.628 1.324 1.00 95.50 116 SER A C 1
ATOM 916 O O . SER A 1 116 ? 8.242 2.094 0.238 1.00 95.50 116 SER A O 1
ATOM 918 N N . VAL A 1 117 ? 7.772 1.539 2.370 1.00 97.00 117 VAL A N 1
ATOM 919 C CA . VAL A 1 117 ? 6.454 2.174 2.433 1.00 97.00 117 VAL A CA 1
ATOM 920 C C . VAL A 1 117 ? 6.351 2.905 3.762 1.00 97.00 117 VAL A C 1
ATOM 922 O O . VAL A 1 117 ? 6.564 2.306 4.815 1.00 97.00 117 VAL A O 1
ATOM 925 N N . LYS A 1 118 ? 6.004 4.190 3.715 1.00 96.38 118 LYS A N 1
ATOM 926 C CA . LYS A 1 118 ? 5.725 5.016 4.894 1.00 96.38 118 LYS A CA 1
ATOM 927 C C . LYS A 1 118 ? 4.259 5.425 4.861 1.00 96.38 118 LYS A C 1
ATOM 929 O O . LYS A 1 118 ? 3.752 5.786 3.801 1.00 96.38 118 LYS A O 1
ATOM 934 N N . VAL A 1 119 ? 3.598 5.358 6.013 1.00 94.81 119 VAL A N 1
ATOM 935 C CA . VAL A 1 119 ? 2.194 5.749 6.177 1.00 94.81 119 VAL A CA 1
ATOM 936 C C . VAL A 1 119 ? 2.095 6.778 7.295 1.00 94.81 119 VAL A C 1
ATOM 938 O O . VAL A 1 119 ? 2.511 6.514 8.424 1.00 94.81 119 VAL A O 1
ATOM 941 N N . GLY 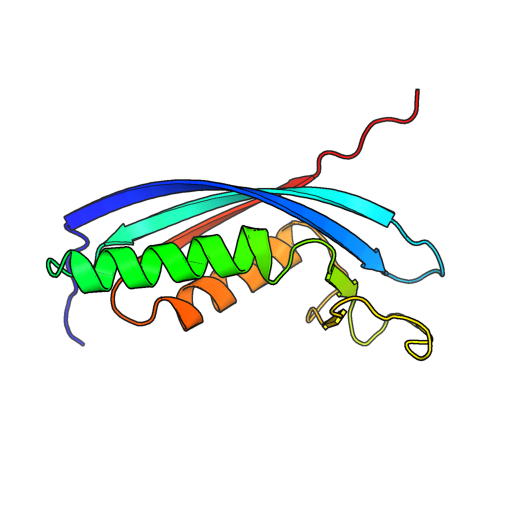A 1 120 ? 1.551 7.945 6.968 1.00 92.12 120 GLY A N 1
ATOM 942 C CA . GLY A 1 120 ? 1.193 9.003 7.907 1.00 92.12 120 GLY A CA 1
ATOM 943 C C . GLY A 1 120 ? -0.321 9.165 8.001 1.00 92.12 120 GLY A C 1
ATOM 944 O O . GLY A 1 120 ? -1.040 8.834 7.062 1.00 92.12 120 GLY A O 1
ATOM 945 N N . SER A 1 121 ? -0.791 9.695 9.127 1.00 86.44 121 SER A N 1
ATOM 946 C CA . SER A 1 121 ? -2.185 10.100 9.338 1.00 86.44 121 SER A CA 1
ATOM 947 C C . SER A 1 121 ? -2.281 11.613 9.381 1.00 86.44 121 SER A C 1
ATOM 949 O O . SER A 1 121 ? -1.561 12.243 10.158 1.00 86.44 121 SER A O 1
ATOM 951 N N . LYS A 1 122 ? -3.234 12.189 8.649 1.00 80.50 122 LYS A N 1
ATOM 952 C CA . LYS A 1 122 ? -3.673 13.572 8.855 1.00 80.50 122 LYS A CA 1
ATOM 953 C C . LYS A 1 122 ? -4.847 13.600 9.833 1.00 80.50 122 LYS A C 1
ATOM 955 O O . LYS A 1 122 ? -5.927 14.081 9.487 1.00 80.50 122 LYS A O 1
ATOM 960 N N . VAL A 1 123 ? -4.649 13.127 11.065 1.00 62.16 123 VAL A N 1
ATOM 961 C CA . VAL A 1 123 ? -5.637 13.401 12.115 1.00 62.16 123 VAL A CA 1
ATOM 962 C C . VAL A 1 123 ? -5.675 14.920 12.292 1.00 62.16 123 VAL A C 1
ATOM 964 O O . VAL A 1 123 ? -4.696 15.527 12.722 1.00 62.16 123 VAL A O 1
ATOM 967 N N . ARG A 1 124 ? -6.789 15.556 11.912 1.00 47.72 124 ARG A N 1
ATOM 968 C CA . ARG A 1 124 ? -7.072 16.932 12.332 1.00 47.72 124 ARG A CA 1
ATOM 969 C C . ARG A 1 124 ? -7.187 16.913 13.852 1.00 47.72 124 ARG A C 1
ATOM 971 O O . ARG A 1 124 ? -8.084 16.248 14.367 1.00 47.72 124 ARG A O 1
ATOM 978 N N . ASP A 1 125 ? -6.321 17.655 14.540 1.00 37.91 125 ASP A N 1
ATOM 979 C CA . ASP A 1 125 ? -6.598 18.063 15.917 1.00 37.91 125 ASP A CA 1
ATOM 980 C C . ASP A 1 125 ? -8.024 18.644 15.968 1.00 37.91 125 ASP A C 1
ATOM 982 O O . ASP A 1 125 ? -8.379 19.457 15.099 1.00 37.91 125 ASP A O 1
ATOM 986 N N . PRO A 1 126 ? -8.873 18.229 16.923 1.00 43.59 126 PRO A N 1
ATOM 987 C CA . PRO A 1 126 ? -10.121 18.927 17.162 1.00 43.59 126 PRO A CA 1
ATOM 988 C C . PRO A 1 126 ? -9.766 20.344 17.629 1.00 43.59 126 PRO A C 1
ATOM 990 O O . PRO A 1 126 ? -9.100 20.510 18.650 1.00 43.59 126 PRO A O 1
ATOM 993 N N . ILE A 1 127 ? -10.175 21.348 16.854 1.00 42.31 127 ILE A N 1
ATOM 994 C CA . ILE A 1 127 ? -10.272 22.745 17.311 1.00 42.31 127 ILE A CA 1
ATOM 995 C C . ILE A 1 127 ? -11.343 22.879 18.388 1.00 42.31 127 ILE A C 1
ATOM 997 O O . ILE A 1 127 ? -12.407 22.234 18.231 1.00 42.31 127 ILE A O 1
#

Organism: NCBI:txid408172

Sequence (127 aa):
MPVYTTESFSTYKAEFSATLIQVDAMLLSDIFEVEVEFGWLTTDYAKSNAAFLKIKFFIESVIHQSVFTWPGAKINMTNITNKVVMLPHPPANDVIAMVLHSKLNAIVSKFIDIVSVKVGSKVRDPI

Radius of gyration: 16.31 Å; chains: 1; bounding box: 45×40×41 Å